Protein AF-T1BQL8-F1 (afdb_monomer)

Structure (mmCIF, N/CA/C/O backbone):
data_AF-T1BQL8-F1
#
_entry.id   AF-T1BQL8-F1
#
loop_
_atom_site.group_PDB
_atom_site.id
_atom_site.type_symbol
_atom_site.label_atom_id
_atom_site.label_alt_id
_atom_site.label_comp_id
_atom_site.label_asym_id
_atom_site.label_entity_id
_atom_site.label_seq_id
_atom_site.pdbx_PDB_ins_code
_atom_site.Cartn_x
_atom_site.Cartn_y
_atom_site.Cartn_z
_atom_site.occupancy
_atom_site.B_iso_or_equiv
_atom_site.auth_seq_id
_atom_site.auth_comp_id
_atom_site.auth_asym_id
_atom_site.auth_atom_id
_atom_site.pdbx_PDB_model_num
ATOM 1 N N . ALA A 1 1 ? -10.448 11.064 10.953 1.00 89.31 1 ALA A N 1
ATOM 2 C CA . ALA A 1 1 ? -10.858 10.021 9.984 1.00 89.31 1 ALA A CA 1
ATOM 3 C C . ALA A 1 1 ? -9.811 9.925 8.872 1.00 89.31 1 ALA A C 1
ATOM 5 O O . ALA A 1 1 ? -9.004 10.842 8.749 1.00 89.31 1 ALA A O 1
ATOM 6 N N . VAL A 1 2 ? -9.793 8.827 8.110 1.00 94.56 2 VAL A N 1
ATOM 7 C CA . VAL A 1 2 ? -8.828 8.602 7.017 1.00 94.56 2 VAL A CA 1
ATOM 8 C C . VAL A 1 2 ? -9.567 8.611 5.682 1.00 94.56 2 VAL A C 1
ATOM 10 O O . VAL A 1 2 ? -10.570 7.91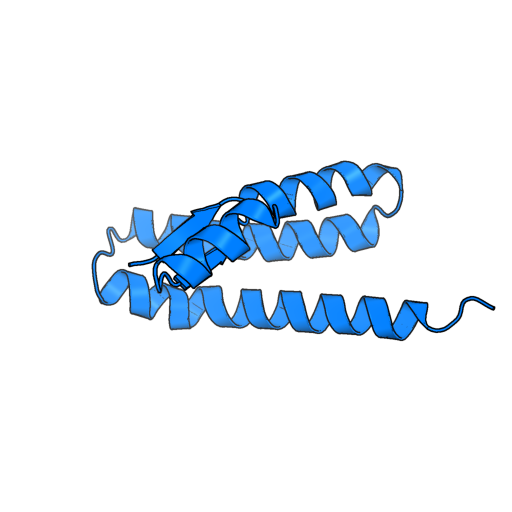6 5.540 1.00 94.56 2 VAL A O 1
ATOM 13 N N . LEU A 1 3 ? -9.062 9.375 4.714 1.00 96.31 3 LEU A N 1
ATOM 14 C CA . LEU A 1 3 ? -9.496 9.350 3.320 1.00 96.31 3 LEU A CA 1
ATOM 15 C C . LEU A 1 3 ? -8.518 8.483 2.520 1.00 96.31 3 LEU A C 1
ATOM 17 O O . LEU A 1 3 ? -7.333 8.800 2.473 1.00 96.31 3 LEU A O 1
ATOM 21 N N . LEU A 1 4 ? -9.003 7.407 1.896 1.00 96.38 4 LEU A N 1
ATOM 22 C CA . LEU A 1 4 ? -8.200 6.536 1.033 1.00 96.38 4 LEU A CA 1
ATOM 23 C C . LEU A 1 4 ? -8.590 6.757 -0.430 1.00 96.38 4 LEU A C 1
ATOM 25 O O . LEU A 1 4 ? -9.684 6.372 -0.839 1.00 96.38 4 LEU A O 1
ATOM 29 N N . THR A 1 5 ? -7.698 7.346 -1.220 1.00 95.31 5 THR A N 1
ATOM 30 C CA . THR A 1 5 ? -7.908 7.575 -2.661 1.00 95.31 5 THR A CA 1
ATOM 31 C C . THR A 1 5 ? -6.620 7.298 -3.437 1.00 95.31 5 THR A C 1
ATOM 33 O O . THR A 1 5 ? -5.687 6.691 -2.912 1.00 95.31 5 THR A O 1
ATOM 36 N N . ASP A 1 6 ? -6.563 7.648 -4.719 1.00 92.38 6 ASP A N 1
ATOM 37 C CA . ASP A 1 6 ? -5.309 7.663 -5.470 1.00 92.38 6 ASP A CA 1
ATOM 38 C C . ASP A 1 6 ? -4.425 8.879 -5.099 1.00 92.38 6 ASP A C 1
ATOM 40 O O . ASP A 1 6 ? -4.688 9.615 -4.144 1.00 92.38 6 ASP A O 1
ATOM 44 N N . GLY A 1 7 ? -3.343 9.071 -5.858 1.00 87.94 7 GLY A N 1
ATOM 45 C CA . GLY A 1 7 ? -2.423 10.198 -5.704 1.00 87.94 7 GLY A CA 1
ATOM 46 C C . GLY A 1 7 ? -2.887 11.509 -6.351 1.00 87.94 7 GLY A C 1
ATOM 47 O O . GLY A 1 7 ? -2.061 12.403 -6.524 1.00 87.94 7 GLY A O 1
ATOM 48 N N . TYR A 1 8 ? -4.155 11.653 -6.759 1.00 93.12 8 TYR A N 1
ATOM 49 C CA . TYR A 1 8 ? -4.615 12.875 -7.415 1.00 93.12 8 TYR A CA 1
ATOM 50 C C . TYR A 1 8 ? -4.645 14.061 -6.441 1.00 93.12 8 TYR A C 1
ATOM 52 O O . TYR A 1 8 ? -5.273 14.023 -5.379 1.00 93.12 8 TYR A O 1
ATOM 60 N N . GLY A 1 9 ? -3.984 15.157 -6.827 1.00 93.44 9 GLY A N 1
ATOM 61 C CA . GLY A 1 9 ? -3.758 16.314 -5.957 1.00 93.44 9 GLY A CA 1
ATOM 62 C C . GLY A 1 9 ? -5.028 16.999 -5.441 1.00 93.44 9 GLY A C 1
ATOM 63 O O . GLY A 1 9 ? -4.981 17.649 -4.397 1.00 93.44 9 GLY A O 1
ATOM 64 N N . ALA A 1 10 ? -6.173 16.840 -6.112 1.00 95.69 10 ALA A N 1
ATOM 65 C CA . ALA A 1 10 ? -7.445 17.363 -5.613 1.00 95.69 10 ALA A CA 1
ATOM 66 C C . ALA A 1 10 ? -7.858 16.711 -4.281 1.00 95.69 10 ALA A C 1
ATOM 68 O O . ALA A 1 10 ? -8.327 17.409 -3.383 1.00 95.69 10 ALA A O 1
ATOM 69 N N . TYR A 1 11 ? -7.620 15.405 -4.111 1.00 95.94 11 TYR A N 1
ATOM 70 C CA . TYR A 1 11 ? -7.939 14.702 -2.865 1.00 95.94 11 TYR A CA 1
ATOM 71 C C . TYR A 1 11 ? -7.022 15.111 -1.719 1.00 95.94 11 TYR A C 1
ATOM 73 O O . TYR A 1 11 ? -7.495 15.261 -0.596 1.00 95.94 11 TYR A O 1
ATOM 81 N N . ALA A 1 12 ? -5.742 15.358 -2.007 1.00 94.19 12 ALA A N 1
ATOM 82 C CA . ALA A 1 12 ? -4.807 15.878 -1.016 1.00 94.19 12 ALA A CA 1
ATOM 83 C C . ALA A 1 12 ? -5.266 17.253 -0.503 1.00 94.19 12 ALA A C 1
ATOM 85 O O . ALA A 1 12 ? -5.395 17.447 0.704 1.00 94.19 12 ALA A O 1
ATOM 86 N N . LYS A 1 13 ? -5.616 18.176 -1.414 1.00 96.56 13 LYS A N 1
ATOM 87 C CA . LYS A 1 13 ? -6.159 19.500 -1.055 1.00 96.56 13 LYS A CA 1
ATOM 88 C C . LYS A 1 13 ? -7.426 19.386 -0.207 1.00 96.56 13 LYS A C 1
ATOM 90 O O . LYS A 1 13 ? -7.526 20.036 0.831 1.00 96.56 13 LYS A O 1
ATOM 95 N N . TYR A 1 14 ? -8.363 18.540 -0.628 1.00 96.44 14 TYR A N 1
ATOM 96 C CA . TYR A 1 14 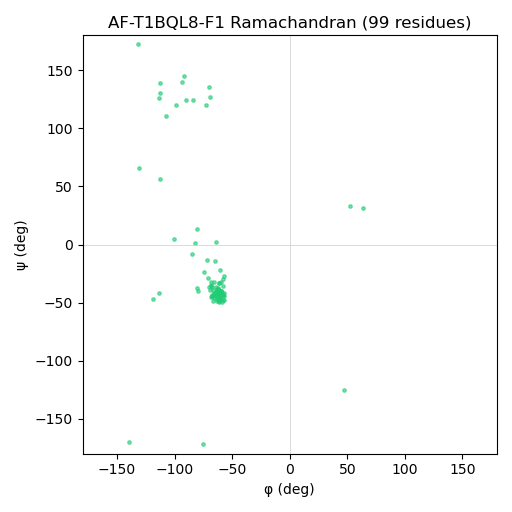? -9.615 18.311 0.088 1.00 96.44 14 TYR A CA 1
ATOM 97 C C . TYR A 1 14 ? -9.388 17.734 1.495 1.00 96.44 14 TYR A C 1
ATOM 99 O O . TYR A 1 14 ? -9.972 18.212 2.467 1.00 96.44 14 TYR A O 1
ATOM 107 N N . ALA A 1 15 ? -8.497 16.747 1.633 1.00 96.75 15 ALA A N 1
ATOM 108 C CA . ALA A 1 15 ? -8.155 16.164 2.926 1.00 96.75 15 ALA A CA 1
ATOM 109 C C . ALA A 1 15 ? -7.537 17.200 3.873 1.00 96.75 15 ALA A C 1
ATOM 111 O O . ALA A 1 15 ? -7.936 17.268 5.034 1.00 96.75 15 ALA A O 1
ATOM 112 N N . THR A 1 16 ? -6.627 18.045 3.376 1.00 96.50 16 THR A N 1
ATOM 113 C CA . THR A 1 16 ? -6.040 19.141 4.160 1.00 96.50 16 THR A CA 1
ATOM 114 C C . THR A 1 16 ? -7.101 20.134 4.629 1.00 96.50 16 THR A C 1
ATOM 116 O O . THR A 1 16 ? -7.123 20.473 5.808 1.00 96.50 16 THR A O 1
ATOM 119 N N . GLN A 1 17 ? -8.008 20.561 3.744 1.00 97.44 17 GLN A N 1
ATOM 120 C CA . GLN A 1 17 ? -9.081 21.504 4.086 1.00 97.44 17 GLN A CA 1
ATOM 121 C C . GLN A 1 17 ? -10.006 20.986 5.196 1.00 97.44 17 GLN A C 1
ATOM 123 O O . GLN A 1 17 ? -10.510 21.778 5.986 1.00 97.44 17 GLN A O 1
ATOM 128 N N . LEU A 1 18 ? -10.212 19.669 5.272 1.00 97.06 18 LEU A N 1
ATOM 129 C CA . LEU A 1 18 ? -11.085 19.033 6.261 1.00 97.06 18 LEU A CA 1
ATOM 130 C C . LEU A 1 18 ? -10.343 18.411 7.455 1.00 97.06 18 LEU A C 1
ATOM 132 O O . LEU A 1 18 ? -10.974 17.754 8.283 1.00 97.06 18 LEU A O 1
ATOM 136 N N . GLY A 1 19 ? -9.018 18.567 7.550 1.00 96.75 19 GLY A N 1
ATOM 137 C CA . GLY A 1 19 ? -8.221 17.967 8.627 1.00 96.75 19 GLY A CA 1
ATOM 138 C C . GLY A 1 19 ? -8.235 16.431 8.632 1.00 96.75 19 GLY A C 1
ATOM 13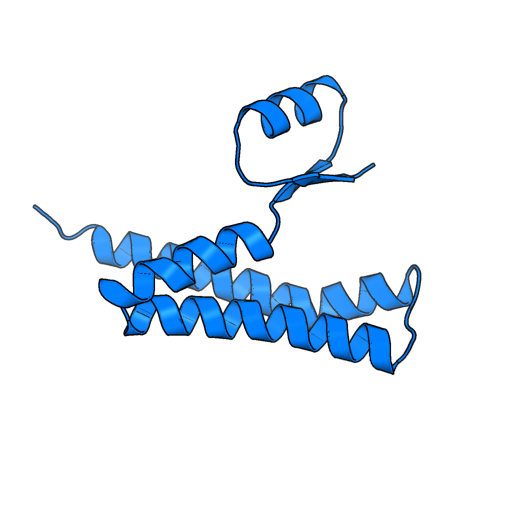9 O O . GLY A 1 19 ? -8.170 15.804 9.690 1.00 96.75 19 GLY A O 1
ATOM 140 N N . LEU A 1 20 ? -8.357 15.804 7.460 1.00 97.00 20 LEU A N 1
ATOM 141 C CA . LEU A 1 20 ? -8.347 14.351 7.296 1.00 97.00 20 LEU A CA 1
ATOM 142 C C . LEU A 1 20 ? -6.931 13.840 7.023 1.00 97.00 20 LEU A C 1
ATOM 144 O O . LEU A 1 20 ? -6.158 14.456 6.292 1.00 97.00 20 LEU A O 1
ATOM 148 N N . THR A 1 21 ? -6.613 12.648 7.528 1.00 96.31 21 THR A N 1
ATOM 149 C CA . THR A 1 21 ? -5.420 11.925 7.075 1.00 96.31 21 THR A CA 1
ATOM 150 C C . THR A 1 21 ? -5.680 11.388 5.672 1.00 96.31 21 THR A C 1
ATOM 152 O O . THR A 1 21 ? -6.601 10.591 5.483 1.00 96.31 21 THR A O 1
ATOM 155 N N . HIS A 1 22 ? -4.874 11.791 4.691 1.00 96.25 22 HIS A N 1
ATOM 156 C CA . HIS A 1 22 ? -4.928 11.229 3.342 1.00 96.25 22 HIS A CA 1
ATOM 157 C C . HIS A 1 22 ? -3.987 10.029 3.232 1.00 96.25 22 HIS A C 1
ATOM 159 O O . HIS A 1 22 ? -2.795 10.140 3.508 1.00 96.25 22 HIS A O 1
ATOM 165 N N . ALA A 1 23 ? -4.526 8.882 2.833 1.00 94.94 23 ALA A N 1
ATOM 166 C CA . ALA A 1 23 ? -3.767 7.695 2.474 1.00 94.94 23 ALA A CA 1
ATOM 167 C C . ALA A 1 23 ? -3.921 7.426 0.972 1.00 94.94 23 ALA A C 1
ATOM 169 O O . ALA A 1 23 ? -5.018 7.529 0.419 1.00 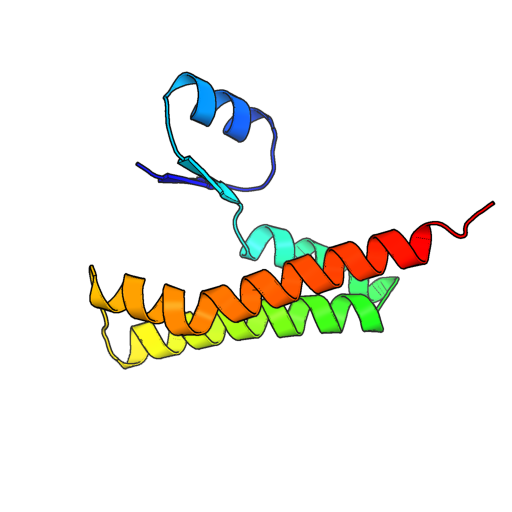94.94 23 ALA A O 1
ATOM 170 N N . GLN A 1 24 ? -2.826 7.041 0.320 1.00 93.94 24 GLN A N 1
ATOM 171 C CA . GLN A 1 24 ? -2.828 6.671 -1.092 1.00 93.94 24 GLN A CA 1
ATOM 172 C C . GLN A 1 24 ? -3.004 5.157 -1.256 1.00 93.94 24 GLN A C 1
ATOM 174 O O . GLN A 1 24 ? -2.456 4.354 -0.500 1.00 93.94 24 GLN A O 1
ATOM 179 N N . CYS A 1 25 ? -3.801 4.755 -2.240 1.00 95.12 25 CYS A N 1
ATOM 180 C CA . CYS A 1 25 ? -4.219 3.372 -2.419 1.00 95.12 25 CYS A CA 1
ATOM 181 C C . CYS A 1 25 ? -3.190 2.533 -3.192 1.00 95.12 25 CYS A C 1
ATOM 183 O O . CYS A 1 25 ? -2.891 2.801 -4.357 1.00 95.12 25 CYS A O 1
ATOM 185 N N . TRP A 1 26 ? -2.754 1.429 -2.578 1.00 96.31 26 TRP A N 1
ATOM 186 C CA . TRP A 1 26 ? -1.812 0.470 -3.166 1.00 96.31 26 TRP A CA 1
ATOM 187 C C . TRP A 1 26 ? -2.279 -0.147 -4.486 1.00 96.31 26 TRP A C 1
ATOM 189 O O . TRP A 1 26 ? -1.443 -0.474 -5.322 1.00 96.31 26 TRP A O 1
ATOM 199 N N . VAL A 1 27 ? -3.589 -0.301 -4.709 1.00 95.94 27 VAL A N 1
ATOM 200 C CA . VAL A 1 27 ? -4.119 -0.842 -5.977 1.00 95.94 27 VAL A CA 1
ATOM 201 C C . VAL A 1 27 ? -3.795 0.089 -7.149 1.00 95.94 27 VAL A C 1
ATOM 203 O O . VAL A 1 27 ? -3.406 -0.384 -8.219 1.00 95.94 27 VAL A O 1
ATOM 206 N N . HIS A 1 28 ? -3.905 1.406 -6.946 1.00 95.12 28 HIS A N 1
ATOM 207 C CA . HIS A 1 28 ? -3.563 2.391 -7.972 1.00 95.12 28 HIS A CA 1
ATOM 208 C C . HIS A 1 28 ? -2.056 2.402 -8.247 1.00 95.12 28 HIS A C 1
ATOM 210 O O . HIS A 1 28 ? -1.656 2.348 -9.410 1.00 95.12 28 HIS A O 1
ATOM 216 N N . SER A 1 29 ? -1.226 2.369 -7.199 1.00 93.81 29 SER A N 1
ATOM 217 C CA . SER A 1 29 ? 0.233 2.274 -7.344 1.00 93.81 29 SER A CA 1
ATOM 218 C C . SER A 1 29 ? 0.653 0.992 -8.072 1.00 93.81 29 SER A C 1
ATOM 220 O O . SER A 1 29 ? 1.436 1.044 -9.017 1.00 93.81 29 SER A O 1
ATOM 222 N N . ARG A 1 30 ? 0.073 -0.162 -7.709 1.00 97.19 30 ARG A N 1
ATOM 223 C CA . ARG A 1 30 ? 0.356 -1.462 -8.338 1.00 97.19 30 ARG A CA 1
ATOM 224 C C . ARG A 1 30 ? 0.100 -1.452 -9.842 1.00 97.19 30 ARG A C 1
ATOM 226 O O . ARG A 1 30 ? 0.892 -2.021 -10.585 1.00 97.19 30 ARG A O 1
ATOM 233 N N . ARG A 1 31 ? -0.993 -0.824 -10.298 1.00 97.06 31 ARG A N 1
ATOM 234 C CA . ARG A 1 31 ? -1.321 -0.744 -11.732 1.00 97.06 31 ARG A CA 1
ATOM 235 C C . ARG A 1 31 ? -0.200 -0.067 -12.522 1.00 97.06 31 ARG A C 1
ATOM 237 O O . ARG A 1 31 ? 0.190 -0.578 -13.559 1.00 97.06 31 ARG A O 1
ATOM 244 N N . LYS A 1 32 ? 0.383 1.009 -11.985 1.00 95.00 32 LYS A N 1
ATOM 245 C CA . LYS A 1 32 ? 1.497 1.717 -12.634 1.00 95.00 32 LYS A CA 1
ATOM 246 C C . LYS A 1 32 ? 2.745 0.846 -12.778 1.00 95.00 32 LYS A C 1
ATOM 248 O O . LYS A 1 32 ? 3.343 0.836 -13.847 1.00 95.00 32 LYS A O 1
ATOM 253 N N . PHE A 1 33 ? 3.104 0.075 -11.750 1.00 96.31 33 PHE A N 1
ATOM 254 C CA . PHE A 1 33 ? 4.223 -0.871 -11.854 1.00 96.31 33 PHE A CA 1
ATOM 255 C C . PHE A 1 33 ? 3.918 -2.039 -12.791 1.00 96.31 33 PHE A C 1
ATOM 257 O O . PHE A 1 33 ? 4.801 -2.485 -13.511 1.00 96.31 33 PHE A O 1
ATOM 264 N N . HIS A 1 34 ? 2.670 -2.505 -12.834 1.00 97.50 34 HIS A N 1
ATOM 265 C CA . HIS A 1 34 ? 2.257 -3.516 -13.801 1.00 97.50 34 HIS A CA 1
ATOM 266 C C . HIS A 1 34 ? 2.441 -3.028 -15.244 1.00 97.50 34 HIS A C 1
ATOM 268 O O . HIS A 1 34 ? 3.020 -3.745 -16.054 1.00 97.50 34 HIS A O 1
ATOM 274 N N . ASP A 1 35 ? 2.010 -1.803 -15.548 1.00 96.88 35 ASP A N 1
ATOM 275 C CA . ASP A 1 35 ? 2.177 -1.201 -16.876 1.00 96.88 35 ASP A CA 1
ATOM 276 C C . ASP A 1 35 ? 3.668 -0.996 -17.216 1.00 96.88 35 ASP A C 1
ATOM 278 O O . ASP A 1 35 ? 4.095 -1.231 -18.346 1.00 96.88 35 ASP A O 1
ATOM 282 N N . ALA A 1 36 ? 4.489 -0.638 -16.220 1.00 96.00 36 ALA A N 1
ATOM 283 C CA . ALA A 1 36 ? 5.931 -0.435 -16.379 1.00 96.00 36 ALA A CA 1
ATOM 284 C C . ALA A 1 36 ? 6.712 -1.711 -16.744 1.00 96.00 36 ALA A C 1
ATOM 286 O O . ALA A 1 36 ? 7.846 -1.604 -17.210 1.00 96.00 36 ALA A O 1
ATOM 287 N N . ARG A 1 37 ? 6.124 -2.910 -16.606 1.00 95.81 37 ARG A N 1
ATOM 288 C CA . ARG A 1 37 ? 6.770 -4.178 -16.998 1.00 95.81 37 ARG A CA 1
ATOM 289 C C . ARG A 1 37 ? 7.192 -4.217 -18.466 1.00 95.81 37 ARG A C 1
ATOM 291 O O . ARG A 1 37 ? 8.127 -4.935 -18.797 1.00 95.81 37 ARG A O 1
ATOM 298 N N . GLY A 1 38 ? 6.508 -3.470 -19.336 1.00 93.94 38 GLY A N 1
ATOM 299 C CA . GLY A 1 38 ? 6.857 -3.378 -20.756 1.00 93.94 38 GLY A CA 1
ATOM 300 C C . GLY A 1 38 ? 8.131 -2.577 -21.044 1.00 93.94 38 GLY A C 1
ATOM 301 O O . GLY A 1 38 ? 8.638 -2.645 -22.158 1.00 93.94 38 GLY A O 1
ATOM 302 N N . VAL A 1 39 ? 8.637 -1.822 -20.064 1.00 94.62 39 VAL A N 1
ATOM 303 C CA . VAL A 1 39 ? 9.804 -0.938 -20.213 1.00 94.62 39 VAL A CA 1
ATOM 304 C C . VAL A 1 39 ? 10.933 -1.359 -19.272 1.00 94.62 39 VAL A C 1
ATOM 306 O O . VAL A 1 39 ? 12.073 -1.485 -19.69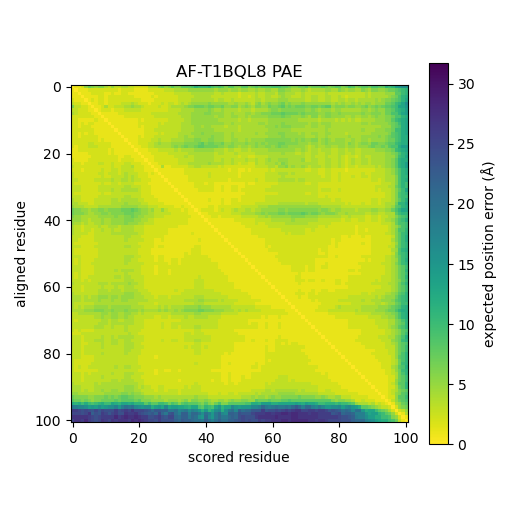6 1.00 94.62 39 VAL A O 1
ATOM 309 N N . GLU A 1 40 ? 10.607 -1.613 -18.004 1.00 93.75 40 GLU A N 1
ATOM 310 C CA . GLU A 1 40 ? 11.556 -1.878 -16.913 1.00 93.75 40 GLU A CA 1
ATOM 311 C C . GLU A 1 40 ? 11.129 -3.141 -16.136 1.00 93.75 40 GLU A C 1
ATOM 313 O O . GLU A 1 40 ? 10.714 -3.054 -14.974 1.00 93.75 40 GLU A O 1
ATOM 318 N N . PRO A 1 41 ? 11.160 -4.330 -16.771 1.00 95.38 41 PRO A N 1
ATOM 319 C CA . PRO A 1 41 ? 10.557 -5.551 -16.234 1.00 95.38 41 PRO A CA 1
ATOM 320 C C . PRO A 1 41 ? 11.112 -5.954 -14.865 1.00 95.38 41 PRO A C 1
ATOM 322 O O . PRO A 1 41 ? 10.337 -6.289 -13.974 1.00 95.38 41 PRO A O 1
ATOM 325 N N . GLU A 1 42 ? 12.429 -5.879 -14.663 1.00 95.94 42 GLU A N 1
ATOM 326 C CA . GLU A 1 42 ? 13.062 -6.299 -13.406 1.00 95.94 42 GLU A CA 1
ATOM 327 C C . GLU A 1 42 ? 12.664 -5.398 -12.230 1.00 95.94 42 GLU A C 1
ATOM 329 O O . GLU A 1 42 ? 12.234 -5.879 -11.180 1.00 95.94 42 GLU A O 1
ATOM 334 N N . ARG A 1 43 ? 12.742 -4.072 -12.412 1.00 95.31 43 ARG A N 1
ATOM 335 C CA . ARG A 1 43 ? 12.359 -3.095 -11.381 1.00 95.31 43 ARG A CA 1
ATOM 336 C C . ARG A 1 43 ? 10.863 -3.144 -11.090 1.00 95.31 43 ARG A C 1
ATOM 338 O O . ARG A 1 43 ? 10.460 -3.089 -9.926 1.00 95.31 43 ARG A O 1
ATOM 345 N N . ALA A 1 44 ? 10.041 -3.270 -12.131 1.00 96.75 44 ALA A N 1
ATOM 346 C CA . ALA A 1 44 ? 8.601 -3.429 -11.990 1.00 96.75 44 ALA A CA 1
ATOM 347 C C . ALA A 1 44 ? 8.254 -4.667 -11.152 1.00 96.75 44 ALA A C 1
ATOM 349 O O . ALA A 1 44 ? 7.424 -4.578 -10.246 1.00 96.75 44 ALA A O 1
ATOM 350 N N . GLU A 1 45 ? 8.924 -5.795 -11.391 1.00 97.88 45 GLU A N 1
ATOM 351 C CA . GLU A 1 45 ? 8.641 -7.030 -10.663 1.00 97.88 45 GLU A CA 1
ATOM 352 C C . GLU A 1 45 ? 9.054 -6.948 -9.188 1.00 97.88 45 GLU A C 1
ATOM 354 O O . GLU A 1 45 ? 8.326 -7.435 -8.320 1.00 97.88 45 GLU A O 1
ATOM 359 N N . ILE A 1 46 ? 10.154 -6.257 -8.861 1.00 97.38 46 ILE A N 1
ATOM 360 C CA . ILE A 1 46 ? 10.529 -5.981 -7.462 1.00 97.38 46 ILE A CA 1
ATOM 361 C C . ILE A 1 46 ? 9.412 -5.204 -6.746 1.00 97.38 46 ILE A C 1
ATOM 363 O O . ILE A 1 46 ? 8.958 -5.614 -5.673 1.00 97.38 46 ILE A O 1
ATOM 367 N N . ALA A 1 47 ? 8.919 -4.121 -7.355 1.00 97.31 47 ALA A N 1
ATOM 368 C CA . ALA A 1 47 ? 7.837 -3.318 -6.791 1.00 97.31 47 ALA A CA 1
ATOM 369 C C . ALA A 1 47 ? 6.545 -4.134 -6.606 1.00 97.31 47 ALA A C 1
ATOM 371 O O . ALA A 1 47 ? 5.912 -4.083 -5.548 1.00 97.31 47 ALA A O 1
ATOM 372 N N . LEU A 1 48 ? 6.162 -4.921 -7.617 1.00 98.12 48 LEU A N 1
ATOM 373 C CA . LEU A 1 48 ? 4.976 -5.778 -7.577 1.00 98.12 48 LEU A CA 1
ATOM 374 C C . LEU A 1 48 ? 5.078 -6.855 -6.491 1.00 98.12 48 LEU A C 1
ATOM 376 O O . LEU A 1 48 ? 4.092 -7.103 -5.794 1.00 98.12 48 LEU A O 1
ATOM 380 N N . ASN A 1 49 ? 6.259 -7.443 -6.297 1.00 98.25 49 ASN A N 1
ATOM 381 C CA . ASN A 1 49 ? 6.505 -8.439 -5.256 1.00 98.25 49 ASN A CA 1
ATOM 382 C C . ASN A 1 49 ? 6.380 -7.851 -3.846 1.00 98.25 49 ASN A C 1
ATOM 384 O O . ASN A 1 49 ? 5.772 -8.474 -2.971 1.00 98.25 49 ASN A O 1
ATOM 388 N N . LEU A 1 50 ? 6.914 -6.649 -3.618 1.00 98.06 50 LEU A N 1
ATOM 389 C CA . LEU A 1 50 ? 6.779 -5.943 -2.341 1.00 98.06 50 LEU A CA 1
ATOM 390 C C . LEU A 1 50 ? 5.316 -5.576 -2.058 1.00 98.06 50 LEU A C 1
ATOM 392 O O . LEU A 1 50 ? 4.812 -5.851 -0.971 1.00 98.06 50 LEU A O 1
ATOM 396 N N . ILE A 1 51 ? 4.583 -5.059 -3.049 1.00 98.19 51 ILE A N 1
ATOM 397 C CA . ILE A 1 51 ? 3.145 -4.782 -2.896 1.00 98.19 51 ILE A CA 1
ATOM 398 C C . ILE A 1 51 ? 2.359 -6.079 -2.635 1.00 98.19 51 ILE A C 1
ATOM 400 O O . ILE A 1 51 ? 1.468 -6.107 -1.786 1.00 98.19 51 ILE A O 1
ATOM 404 N N . GLY A 1 52 ? 2.707 -7.177 -3.311 1.00 98.25 52 GLY A N 1
ATOM 405 C CA . GLY A 1 52 ? 2.089 -8.487 -3.096 1.00 98.25 52 GLY A CA 1
ATOM 406 C C . GLY A 1 52 ? 2.285 -9.026 -1.675 1.00 98.25 52 GLY A C 1
ATOM 407 O O . GLY A 1 52 ? 1.385 -9.658 -1.128 1.00 98.25 52 GLY A O 1
ATOM 408 N N . GLN A 1 53 ? 3.419 -8.736 -1.027 1.00 98.44 53 GLN A N 1
ATOM 409 C CA . GLN A 1 53 ? 3.620 -9.061 0.391 1.00 98.44 53 GLN A CA 1
ATOM 410 C C . GLN A 1 53 ? 2.620 -8.334 1.299 1.00 98.44 53 GLN A C 1
ATOM 412 O O . GLN A 1 53 ? 2.091 -8.951 2.218 1.00 98.44 53 GLN A O 1
ATOM 417 N N . ILE A 1 54 ? 2.284 -7.073 1.009 1.00 98.12 54 ILE A N 1
ATOM 418 C CA . ILE A 1 54 ? 1.268 -6.327 1.769 1.00 98.12 54 ILE A CA 1
ATOM 419 C C . ILE A 1 54 ? -0.100 -7.017 1.658 1.00 98.12 54 ILE A C 1
ATOM 421 O O . ILE A 1 54 ? -0.814 -7.132 2.652 1.00 98.12 54 ILE A O 1
ATOM 425 N N . TYR A 1 55 ? -0.460 -7.517 0.472 1.00 98.00 55 TYR A N 1
ATOM 426 C CA . TYR A 1 55 ? -1.728 -8.227 0.268 1.00 98.00 55 TYR A CA 1
ATOM 427 C C . TYR A 1 55 ? -1.786 -9.571 0.991 1.00 98.00 55 TYR A C 1
ATOM 429 O O . TYR A 1 55 ? -2.830 -9.891 1.553 1.00 98.00 55 TYR A O 1
ATOM 437 N N . ARG A 1 56 ? -0.669 -10.304 1.060 1.00 98.50 56 ARG A N 1
ATOM 438 C CA . ARG A 1 56 ? -0.578 -11.530 1.869 1.00 98.50 56 ARG A CA 1
ATOM 439 C C . ARG A 1 56 ? -0.839 -11.258 3.350 1.00 98.50 56 ARG A C 1
ATOM 441 O O . ARG A 1 56 ? -1.609 -11.976 3.968 1.00 98.50 56 ARG A O 1
ATOM 448 N N . VAL A 1 57 ? -0.327 -10.152 3.893 1.00 98.44 57 VAL A N 1
ATOM 449 C CA . VAL A 1 57 ? -0.647 -9.759 5.278 1.00 98.44 57 VAL A CA 1
ATOM 450 C C . VAL A 1 57 ? -2.149 -9.484 5.463 1.00 98.44 57 VAL A C 1
ATOM 452 O O . VAL A 1 57 ? -2.728 -9.828 6.492 1.00 98.44 57 VAL A O 1
ATOM 455 N N . GLU A 1 58 ? -2.826 -8.891 4.475 1.00 98.06 58 GLU A N 1
ATOM 456 C CA . GLU A 1 58 ? -4.286 -8.710 4.531 1.00 98.06 58 GLU A CA 1
ATOM 457 C C . GLU A 1 58 ? -5.063 -10.029 4.368 1.00 98.06 58 GLU A C 1
ATOM 459 O O . GLU A 1 58 ? -6.171 -10.160 4.892 1.00 98.06 58 GLU A O 1
ATOM 464 N N . GLU A 1 59 ? -4.515 -11.010 3.652 1.00 98.50 59 GLU A N 1
ATOM 465 C CA . GLU A 1 59 ? -5.036 -12.382 3.614 1.00 98.50 59 GLU A CA 1
ATOM 466 C C . GLU A 1 59 ? -4.908 -13.060 4.976 1.00 98.50 59 GLU A C 1
ATOM 468 O O . GLU A 1 59 ? -5.911 -13.576 5.465 1.00 98.50 59 GLU A O 1
ATOM 473 N N . ASP A 1 60 ? -3.753 -12.958 5.635 1.00 98.38 60 ASP A N 1
ATOM 474 C CA . ASP A 1 60 ? -3.523 -13.503 6.978 1.00 98.38 60 ASP A CA 1
ATOM 475 C C . ASP A 1 60 ? -4.491 -12.895 8.003 1.00 98.38 60 ASP A C 1
ATOM 477 O O . ASP A 1 60 ? -5.127 -13.610 8.779 1.00 98.38 60 ASP A O 1
ATOM 481 N N . ILE A 1 61 ? -4.688 -11.573 7.954 1.00 98.62 61 ILE A N 1
ATOM 482 C CA . ILE A 1 61 ? -5.673 -10.858 8.780 1.00 98.62 61 ILE A CA 1
ATOM 483 C C . ILE A 1 61 ? -7.086 -11.403 8.554 1.00 98.62 61 ILE A C 1
ATOM 485 O O . ILE A 1 61 ? -7.833 -11.576 9.519 1.00 98.62 61 ILE A O 1
ATOM 489 N N . ARG A 1 62 ? -7.472 -11.653 7.293 1.00 98.44 62 ARG A N 1
ATOM 490 C CA . ARG A 1 62 ? -8.788 -12.215 6.958 1.00 98.44 62 ARG A CA 1
ATOM 491 C C . ARG A 1 62 ? -8.912 -13.656 7.438 1.00 98.44 62 ARG A C 1
ATOM 493 O O . ARG A 1 62 ? -9.928 -13.991 8.032 1.00 98.44 62 ARG A O 1
ATOM 500 N N . ALA A 1 63 ? -7.903 -14.492 7.223 1.00 98.50 63 ALA A N 1
ATOM 501 C CA . ALA A 1 63 ? -7.917 -15.888 7.652 1.00 98.50 63 ALA A CA 1
ATOM 502 C C . ALA A 1 63 ? -8.018 -16.010 9.181 1.00 98.50 63 ALA A C 1
ATOM 504 O O . ALA A 1 63 ? -8.815 -16.795 9.686 1.00 98.50 63 ALA A O 1
ATOM 505 N N . ALA A 1 64 ? -7.285 -15.170 9.913 1.00 98.06 64 ALA A N 1
ATOM 506 C CA . ALA A 1 64 ? -7.314 -15.113 11.372 1.00 98.06 64 ALA A CA 1
ATOM 507 C C . ALA A 1 64 ? -8.486 -14.289 11.946 1.00 98.06 64 ALA A C 1
ATOM 509 O O . ALA A 1 64 ? -8.589 -14.152 13.162 1.00 98.06 64 ALA A O 1
ATOM 510 N N . GLN A 1 65 ? -9.358 -13.731 11.093 1.00 98.31 65 GLN A N 1
ATOM 511 C CA . GLN A 1 65 ? -10.515 -12.909 11.483 1.00 98.31 65 GLN A CA 1
ATOM 512 C C . GLN A 1 65 ? -10.150 -11.743 12.427 1.00 98.31 65 GLN A C 1
ATOM 514 O O . GLN A 1 65 ? -10.940 -11.348 13.284 1.00 98.31 65 GLN A O 1
ATOM 519 N N . LEU A 1 66 ? -8.953 -11.164 12.272 1.00 98.38 66 LEU A N 1
ATOM 520 C CA . LEU A 1 66 ? -8.485 -10.091 13.150 1.00 98.38 66 LEU A CA 1
ATOM 521 C C . LEU A 1 66 ? -9.276 -8.807 12.895 1.00 98.38 66 LEU A C 1
ATOM 523 O O . LEU A 1 66 ? -9.459 -8.372 11.751 1.00 98.38 66 LEU A O 1
ATOM 527 N N . THR A 1 67 ? -9.679 -8.133 13.970 1.00 97.94 67 THR A N 1
ATOM 528 C CA . THR A 1 67 ? -10.436 -6.875 13.898 1.00 97.94 67 THR A CA 1
ATOM 529 C C . THR A 1 67 ? -9.847 -5.805 14.819 1.00 97.94 67 THR A C 1
ATOM 531 O O . THR A 1 67 ? -8.893 -6.048 15.558 1.00 97.94 67 THR A O 1
ATOM 534 N N . GLY A 1 68 ? -10.355 -4.572 14.715 1.00 96.56 68 GLY A N 1
ATOM 535 C CA . GLY A 1 68 ? -9.988 -3.463 15.601 1.00 96.56 68 GLY A CA 1
ATOM 536 C C . GLY A 1 68 ? -8.477 -3.294 15.815 1.00 96.56 68 GLY A C 1
ATOM 537 O O . GLY A 1 68 ? -7.705 -3.159 14.861 1.00 96.56 68 GLY A O 1
ATOM 538 N N . LYS A 1 69 ? -8.063 -3.299 17.088 1.00 97.69 69 LYS A N 1
ATOM 539 C CA . LYS A 1 69 ? -6.662 -3.112 17.496 1.00 97.69 69 LYS A CA 1
ATOM 540 C C . LYS A 1 69 ? -5.762 -4.277 17.095 1.00 97.69 69 LYS A C 1
ATOM 542 O O . LYS A 1 69 ? -4.604 -4.045 16.776 1.00 97.69 69 LYS A O 1
ATOM 547 N N . GLU A 1 70 ? -6.265 -5.506 17.066 1.00 98.12 70 GLU A N 1
ATOM 548 C CA . GLU A 1 70 ? -5.463 -6.682 16.701 1.00 98.12 70 GLU A CA 1
ATOM 549 C C . GLU A 1 70 ? -5.064 -6.626 15.230 1.00 98.12 70 GLU A C 1
ATOM 551 O O . GLU A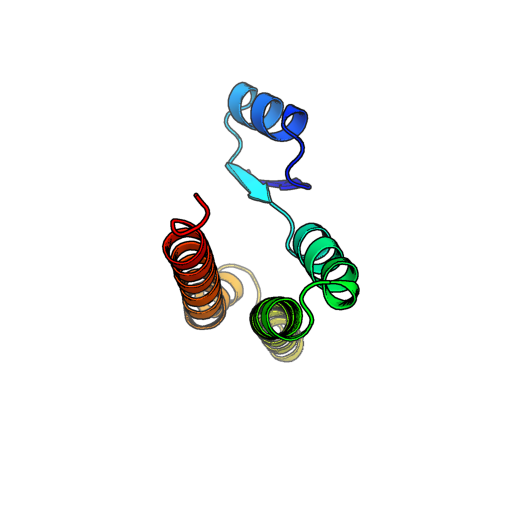 1 70 ? -3.893 -6.782 14.889 1.00 98.12 70 GLU A O 1
ATOM 556 N N . LYS A 1 71 ? -6.022 -6.273 14.366 1.00 98.31 71 LYS A N 1
ATOM 557 C CA . LYS A 1 71 ? -5.772 -5.995 12.950 1.00 98.31 71 LYS A CA 1
ATOM 558 C C . LYS A 1 71 ? -4.737 -4.885 12.761 1.00 98.31 71 LYS A C 1
ATOM 560 O O . LYS A 1 71 ? -3.842 -5.007 11.926 1.00 98.31 71 LYS A O 1
ATOM 565 N N . GLN A 1 72 ? -4.842 -3.800 13.530 1.00 97.56 72 GLN A N 1
ATOM 566 C CA . GLN A 1 72 ? -3.873 -2.704 13.479 1.00 97.56 72 GLN A CA 1
ATOM 567 C C . GLN A 1 72 ? -2.474 -3.164 13.910 1.00 97.56 72 GLN A C 1
ATOM 569 O O . GLN A 1 72 ? -1.508 -2.915 13.192 1.00 97.56 72 GLN A O 1
ATOM 574 N N . SER A 1 73 ? -2.363 -3.858 15.043 1.00 98.38 73 SER A N 1
ATOM 575 C CA . SER A 1 73 ? -1.096 -4.391 15.551 1.00 98.38 73 SER A CA 1
ATOM 576 C C . SER A 1 73 ? -0.457 -5.366 14.568 1.00 98.38 73 SER A C 1
ATOM 578 O O . SER A 1 73 ? 0.749 -5.301 14.338 1.00 98.38 73 SER A O 1
ATOM 580 N N . HIS A 1 74 ? -1.257 -6.219 13.925 1.00 98.56 74 HIS A N 1
ATOM 581 C CA . HIS A 1 74 ? -0.774 -7.146 12.909 1.00 98.56 74 HIS A CA 1
ATOM 582 C C . HIS A 1 74 ? -0.186 -6.398 11.702 1.00 98.56 74 HIS A C 1
ATOM 584 O O . HIS A 1 74 ? 0.940 -6.671 11.294 1.00 98.56 74 HIS A O 1
ATOM 590 N N . ARG A 1 75 ? -0.871 -5.368 11.188 1.00 98.25 75 ARG A N 1
ATOM 591 C CA . ARG A 1 75 ? -0.331 -4.515 10.111 1.00 98.25 75 ARG A CA 1
ATOM 592 C C . ARG A 1 75 ? 0.953 -3.798 10.514 1.00 98.25 75 ARG A C 1
ATOM 594 O O . ARG A 1 75 ? 1.888 -3.733 9.723 1.00 98.25 75 ARG A O 1
ATOM 601 N N . LEU A 1 76 ? 1.019 -3.269 11.736 1.00 98.31 76 LEU A N 1
ATOM 602 C CA . LEU A 1 76 ? 2.223 -2.598 12.235 1.00 98.31 76 LEU A CA 1
ATOM 603 C C . LEU A 1 76 ? 3.405 -3.557 12.386 1.00 98.31 76 LEU A C 1
ATOM 605 O O . LEU A 1 76 ? 4.542 -3.145 12.190 1.00 98.31 76 LEU A O 1
ATOM 609 N N . LYS A 1 77 ? 3.149 -4.823 12.716 1.00 98.50 77 LYS A N 1
ATOM 610 C CA . LYS A 1 77 ? 4.193 -5.839 12.851 1.00 98.50 77 LYS A CA 1
ATOM 611 C C . LYS A 1 77 ? 4.635 -6.416 11.504 1.00 98.50 77 LYS A C 1
ATOM 613 O O . LYS A 1 77 ? 5.817 -6.691 11.333 1.00 98.50 77 LYS A O 1
ATOM 618 N N . HIS A 1 78 ? 3.704 -6.602 10.569 1.00 98.44 78 HIS A N 1
ATOM 619 C CA . HIS A 1 78 ? 3.937 -7.391 9.356 1.00 98.44 78 HIS A CA 1
ATOM 620 C C . HIS A 1 78 ? 3.902 -6.565 8.062 1.00 98.44 78 HIS A C 1
ATOM 622 O O . HIS A 1 78 ? 4.766 -6.745 7.211 1.00 98.44 78 HIS A O 1
ATOM 628 N N . SER A 1 79 ? 2.965 -5.623 7.901 1.00 98.19 79 SER A N 1
ATOM 629 C CA . SER A 1 79 ? 2.905 -4.770 6.700 1.00 98.19 79 SER A CA 1
ATOM 630 C C . SER A 1 79 ? 3.903 -3.615 6.750 1.00 98.19 79 SER A C 1
ATOM 632 O O . SER A 1 79 ? 4.494 -3.279 5.728 1.00 98.19 79 SER A O 1
ATOM 634 N N . LYS A 1 80 ? 4.087 -2.979 7.915 1.00 98.19 80 LYS A N 1
ATOM 635 C CA . LYS A 1 80 ? 4.931 -1.779 8.044 1.00 98.19 80 LYS A CA 1
ATOM 636 C C . LYS A 1 80 ? 6.378 -2.008 7.571 1.00 98.19 80 LYS A C 1
ATOM 638 O O . LYS A 1 80 ? 6.810 -1.213 6.741 1.00 98.19 80 LYS A O 1
ATOM 643 N N . PRO A 1 81 ? 7.087 -3.087 7.962 1.00 98.50 81 PRO A N 1
ATOM 644 C CA . PRO A 1 81 ? 8.450 -3.321 7.474 1.00 98.50 81 PRO A CA 1
ATOM 645 C C . PRO A 1 81 ? 8.527 -3.503 5.950 1.00 98.50 81 PRO A C 1
ATOM 647 O O . PRO A 1 81 ? 9.490 -3.079 5.314 1.00 98.50 81 PRO A O 1
ATOM 650 N N . VAL A 1 82 ? 7.495 -4.099 5.339 1.00 98.31 82 VAL A N 1
ATOM 651 C CA . VAL A 1 82 ? 7.408 -4.265 3.878 1.00 98.31 82 VAL A CA 1
ATOM 652 C C . VAL A 1 82 ? 7.244 -2.909 3.192 1.00 98.31 82 VAL A C 1
ATOM 654 O O . VAL A 1 82 ? 7.906 -2.639 2.193 1.00 98.31 82 VAL A O 1
ATOM 657 N N . VAL A 1 83 ? 6.391 -2.040 3.741 1.00 98.00 83 VAL A N 1
ATOM 658 C CA . VAL A 1 83 ? 6.192 -0.6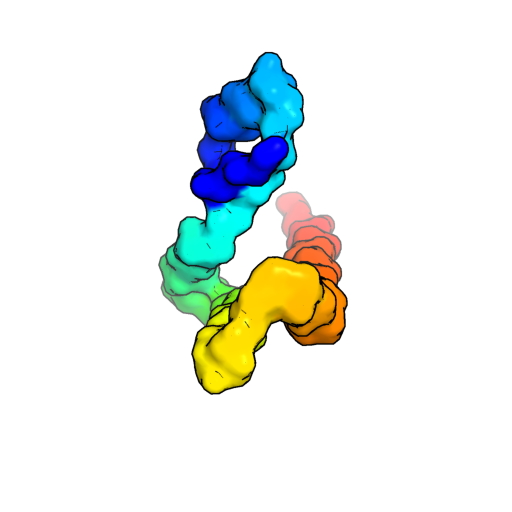75 3.232 1.00 98.00 83 VAL A CA 1
ATOM 659 C C . VAL A 1 83 ? 7.470 0.15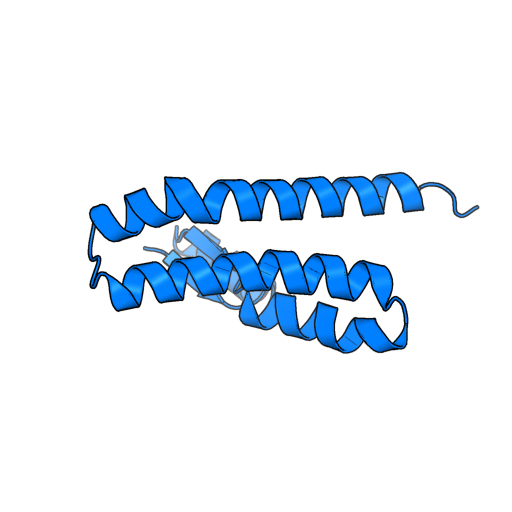5 3.373 1.00 98.00 83 VAL A C 1
ATOM 661 O O . VAL A 1 83 ? 7.853 0.840 2.430 1.00 98.00 83 VAL A O 1
ATOM 664 N N . GLU A 1 84 ? 8.162 0.066 4.508 1.00 98.38 84 GLU A N 1
ATOM 665 C CA . GLU A 1 84 ? 9.455 0.731 4.718 1.00 98.38 84 GLU A CA 1
ATOM 666 C C . GLU A 1 84 ? 10.506 0.239 3.713 1.00 98.38 84 GLU A C 1
ATOM 668 O O . GLU A 1 84 ? 11.171 1.051 3.072 1.00 98.38 84 GLU A O 1
ATOM 673 N N . SER A 1 85 ? 10.585 -1.076 3.488 1.00 98.00 85 SER A N 1
ATOM 674 C CA . SER A 1 85 ? 11.475 -1.666 2.477 1.00 98.00 85 SER A CA 1
ATOM 675 C C . SER A 1 85 ? 11.145 -1.180 1.064 1.00 98.00 85 SER A C 1
ATOM 677 O O . SER A 1 85 ? 12.047 -0.909 0.275 1.00 98.00 85 SER A O 1
ATOM 679 N N . PHE A 1 86 ? 9.855 -1.034 0.744 1.00 97.56 86 PHE A N 1
ATOM 680 C CA . PHE A 1 86 ? 9.407 -0.496 -0.537 1.00 97.56 86 PHE A CA 1
ATOM 681 C C . PHE A 1 86 ? 9.894 0.935 -0.756 1.00 97.56 86 PHE A C 1
ATOM 683 O O . PHE A 1 86 ? 10.482 1.219 -1.797 1.00 97.56 86 PHE A O 1
ATOM 690 N N . PHE A 1 87 ? 9.705 1.828 0.217 1.00 96.69 87 PHE A N 1
ATOM 691 C CA . PHE A 1 87 ? 10.148 3.216 0.072 1.00 96.69 87 PHE A CA 1
ATOM 692 C C . PHE A 1 87 ? 11.674 3.354 0.077 1.00 96.69 87 PHE A C 1
ATOM 694 O O . PHE A 1 87 ? 12.203 4.077 -0.762 1.00 96.69 87 PHE A O 1
ATOM 701 N N . ALA A 1 88 ? 12.390 2.591 0.908 1.00 97.25 88 ALA A N 1
ATOM 702 C CA . ALA A 1 88 ? 13.853 2.558 0.874 1.00 97.25 88 ALA A CA 1
ATOM 703 C C . ALA A 1 88 ? 14.387 2.104 -0.498 1.00 97.25 88 ALA A C 1
ATOM 705 O O . ALA A 1 88 ? 15.344 2.672 -1.027 1.00 97.25 88 ALA A O 1
ATOM 706 N N . TRP A 1 89 ? 13.740 1.107 -1.111 1.00 96.38 89 TRP A N 1
ATOM 707 C CA . TRP A 1 89 ? 14.080 0.655 -2.459 1.00 96.38 89 TRP A CA 1
ATOM 708 C C . TRP A 1 89 ? 13.773 1.709 -3.533 1.00 96.38 89 TRP A C 1
ATOM 710 O O . TRP A 1 89 ? 14.571 1.875 -4.455 1.00 96.38 89 TRP A O 1
ATOM 720 N N . ILE A 1 90 ? 12.661 2.442 -3.419 1.00 94.12 90 ILE A N 1
ATOM 721 C CA . ILE A 1 90 ? 12.335 3.554 -4.327 1.00 94.12 90 ILE A CA 1
ATOM 722 C C . ILE A 1 90 ? 13.400 4.655 -4.243 1.00 94.12 90 ILE A C 1
ATOM 724 O O . ILE A 1 90 ? 13.896 5.102 -5.275 1.00 94.12 90 ILE A O 1
ATOM 728 N N . GLU A 1 91 ? 13.799 5.057 -3.036 1.00 94.38 91 GLU A N 1
ATOM 729 C CA . GLU A 1 91 ? 14.863 6.049 -2.833 1.00 94.38 91 GLU A CA 1
ATOM 730 C C . GLU A 1 91 ? 16.198 5.598 -3.443 1.00 94.38 91 GLU A C 1
ATOM 732 O O . GLU A 1 91 ? 16.895 6.387 -4.077 1.00 94.38 91 GLU A O 1
ATOM 737 N N . GLU A 1 92 ? 16.541 4.315 -3.303 1.00 93.62 92 GLU A N 1
ATOM 738 C CA . GLU A 1 92 ? 17.703 3.701 -3.952 1.00 93.62 92 GLU A CA 1
ATOM 739 C C . GLU A 1 92 ? 17.628 3.803 -5.483 1.00 93.62 92 GLU A C 1
ATOM 741 O O . GLU A 1 92 ? 18.643 4.077 -6.126 1.00 93.62 92 GLU A O 1
ATOM 746 N N . GLN A 1 93 ? 16.445 3.600 -6.080 1.00 90.12 93 GLN A N 1
ATOM 747 C CA . GLN A 1 93 ? 16.282 3.735 -7.531 1.00 90.12 93 GLN A CA 1
ATOM 748 C C . GLN A 1 93 ? 16.508 5.178 -7.985 1.00 90.12 93 GLN A C 1
ATOM 750 O O . GLN A 1 93 ? 17.197 5.381 -8.982 1.00 90.12 93 GLN A O 1
ATOM 755 N N . PHE A 1 94 ? 15.987 6.164 -7.247 1.00 88.12 94 PHE A N 1
ATOM 756 C CA . PHE A 1 94 ? 16.207 7.578 -7.560 1.00 88.12 94 PHE A CA 1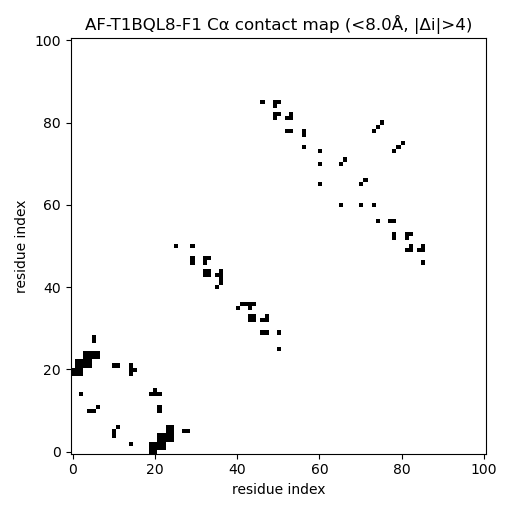
ATOM 757 C C . PHE A 1 94 ? 17.688 7.959 -7.466 1.00 88.12 94 PHE A C 1
ATOM 759 O O . PHE A 1 94 ? 18.222 8.500 -8.427 1.00 88.12 94 PHE A O 1
ATOM 766 N N . ARG A 1 95 ? 18.389 7.561 -6.394 1.00 88.69 95 ARG A N 1
ATOM 767 C CA . ARG A 1 95 ? 19.842 7.801 -6.261 1.00 88.69 95 ARG A CA 1
ATOM 768 C C . ARG A 1 95 ? 20.660 7.193 -7.402 1.00 88.69 95 ARG A C 1
ATOM 770 O O . ARG A 1 95 ? 21.672 7.746 -7.808 1.00 88.69 95 ARG A O 1
ATOM 777 N N . LYS A 1 96 ? 20.255 6.028 -7.918 1.00 80.56 96 LYS A N 1
ATOM 778 C CA . LYS A 1 96 ? 20.933 5.379 -9.056 1.00 80.56 96 LYS A CA 1
ATOM 779 C C . LYS A 1 96 ? 20.647 6.069 -10.390 1.00 80.56 96 LYS A C 1
ATOM 781 O O . LYS A 1 96 ? 21.433 5.911 -11.318 1.00 80.56 96 LYS A O 1
ATOM 786 N N . GLN A 1 97 ? 19.536 6.796 -10.492 1.00 68.94 97 GLN A N 1
ATOM 787 C CA . GLN A 1 97 ? 19.165 7.573 -11.675 1.00 68.94 97 GLN A CA 1
ATOM 788 C C . GLN A 1 97 ? 19.799 8.973 -11.709 1.00 68.94 97 GLN A C 1
ATOM 790 O O . GLN A 1 97 ? 19.758 9.596 -12.764 1.00 68.94 97 GLN A O 1
ATOM 795 N N . ASP A 1 98 ? 20.469 9.421 -10.638 1.00 57.69 98 ASP A N 1
ATOM 796 C CA . ASP A 1 98 ? 21.245 10.679 -10.601 1.00 57.69 98 ASP A CA 1
ATOM 797 C C . ASP A 1 98 ? 22.459 10.701 -11.569 1.00 57.69 98 ASP A C 1
ATOM 799 O O . ASP A 1 98 ? 23.190 11.686 -11.632 1.00 57.69 98 ASP A O 1
ATOM 803 N N . PHE A 1 99 ? 22.672 9.639 -12.358 1.00 47.75 99 PHE A N 1
ATOM 804 C CA . PHE A 1 99 ? 23.680 9.550 -13.422 1.00 47.75 99 PHE A CA 1
ATOM 805 C C . PHE A 1 99 ? 23.058 9.478 -14.823 1.00 47.75 99 PHE A C 1
ATOM 807 O O . PHE A 1 99 ? 23.346 8.564 -15.598 1.00 47.75 99 PHE A O 1
ATOM 814 N N . LEU A 1 100 ? 22.233 10.458 -15.179 1.00 43.78 100 LEU A N 1
ATOM 815 C CA . LEU A 1 100 ? 22.045 10.809 -16.586 1.00 43.78 100 LEU A CA 1
ATOM 816 C C . LEU A 1 100 ? 22.607 12.224 -16.802 1.00 43.78 100 LEU A C 1
ATOM 818 O O . LEU A 1 100 ? 22.249 13.109 -16.023 1.00 43.78 100 LEU A O 1
ATOM 822 N N . PRO A 1 101 ? 23.527 12.422 -17.770 1.00 51.84 101 PRO A N 1
ATOM 823 C CA . PRO A 1 101 ? 24.021 13.752 -18.125 1.00 51.84 101 PRO A CA 1
ATOM 824 C C . PRO A 1 101 ? 22.902 14.680 -18.610 1.00 51.84 101 PRO A C 1
ATOM 826 O O . PRO A 1 101 ? 21.892 14.170 -19.151 1.00 51.84 101 PRO A O 1
#

pLDDT: mean 94.12, std 9.77, range [43.78, 98.62]

Secondary structure (DSSP, 8-state):
-EEEE-S-HHHHHHHHHTTPEEEE-HHHHHHHHHHHTTT-HHHHHHHHHHHHHHHHHHHHHHHTT--HHHHHHHIIIIIHHHHHHHHHHHHHHHHHHS---

Foldseek 3Di:
DEDEEAPDVVVVVVCVVVVHHYDHDLVNVLVVLVVCCVPCVVLSVVLNVLSVQLVVLVVVCVVVVPDDVRNVVSCVVRVVVSVVVNVVVVVVVVVVVVPDD

Radius of gyration: 15.98 Å; Cα contacts (8 Å, |Δi|>4): 74; chains: 1; bounding box: 35×37×38 Å

Nearest PDB structures (foldseek):
  8r6r-assembly1_D  TM=4.874E-01  e=4.528E+00  Mycolicibacterium smegmatis MC2 155

Organism: NCBI:txid410659

Sequence (101 aa):
AVLLTDGYGAYAKYATQLGLTHAQCWVHSRRKFHDARGVEPERAEIALNLIGQIYRVEEDIRAAQLTGKEKQSHRLKHSKPVVESFFAWIEEQFRKQDFLP

InterPro domains:
  IPR004291 Transposase IS66, central domain [PF03050] (2-96)
  IPR052344 Transposase-related protein [PTHR33678] (2-95)

Solvent-accessible surface area (backbone atoms only — not comparable to full-atom values): 5722 Å² total; per-residue (Å²): 109,75,46,78,40,63,86,53,66,68,57,52,54,53,23,60,77,69,71,34,49,73,42,69,39,65,70,59,55,46,51,56,35,60,63,37,40,86,79,43,44,71,64,19,48,53,55,48,52,46,54,50,52,45,51,50,50,56,47,51,36,57,76,68,66,49,51,76,68,58,36,50,53,48,39,61,69,60,33,43,62,45,54,52,52,48,52,55,49,50,53,52,52,53,65,66,57,73,78,64,134

Mean predicted aligned error: 3.91 Å